Protein AF-D6GWQ8-F1 (afdb_monomer_lite)

Sequence (166 aa):
ELSKKNSNQFIIKIKSKKKINGFSEKQIKDPNKKDLESILKDFIIWIEPIKDRTIAGHNVTFDARFLNTAFKRYGIDFTFGYRVVDTHSLTYASLISKSKEVPLKNGRTDITSDYVFNYVGLPEETKPHNALNGAKMEAEAISRLVYGKGLLESYKNYNVPEYLIK

Foldseek 3Di:
DPDDDPDLDDDADAADDCPQAPDDPCSNPPPPHDDLVVSLVVVCVSCVVPPDPAAEAAVCLVVQVVSQVSCVVVVNPDHHDPGHHHLQVLVVVLCVVVVHDFDDDPRDGPCDLQNLQVLQQHHGADPSDHPRSRVQSRVQSCCCSPAVDGDDPVCPVRHGDPSSHD

InterPro domains:
  IPR012337 Ribonuclease H-like superfamily [SSF53098] (20-145)
  IPR036397 Ribonuclease H superfamily [G3DSA:3.30.420.10] (6-150)

Structure (mmCIF, N/CA/C/O backbone):
data_AF-D6GWQ8-F1
#
_entry.id   AF-D6GWQ8-F1
#
loop_
_atom_site.group_PDB
_atom_site.id
_atom_site.type_symbol
_atom_site.label_atom_id
_atom_site.label_alt_id
_atom_site.label_comp_id
_atom_site.label_asym_id
_atom_site.label_entity_id
_atom_site.label_seq_id
_atom_site.pdbx_PDB_ins_code
_atom_site.Cartn_x
_atom_site.Cartn_y
_atom_site.Cartn_z
_atom_site.occupancy
_atom_site.B_iso_or_equiv
_atom_site.auth_seq_id
_atom_site.auth_comp_id
_atom_site.auth_asym_id
_atom_site.auth_atom_id
_atom_site.pdbx_PDB_model_num
ATOM 1 N N . GLU A 1 1 ? -16.749 16.883 15.731 1.00 26.77 1 GLU A N 1
ATOM 2 C CA . GLU A 1 1 ? -17.767 16.856 14.663 1.00 26.77 1 GLU A CA 1
ATOM 3 C C . GLU A 1 1 ? -17.281 16.027 13.487 1.00 26.77 1 GLU A C 1
ATOM 5 O O . GLU A 1 1 ? -16.263 16.351 12.888 1.00 26.77 1 GLU A O 1
ATOM 10 N N . LEU A 1 2 ? -17.980 14.932 13.196 1.00 30.08 2 LEU A N 1
ATOM 11 C CA . LEU A 1 2 ? -17.825 14.174 11.957 1.00 30.08 2 LEU A CA 1
ATOM 12 C C . LEU A 1 2 ? -18.690 14.871 10.903 1.00 30.08 2 LEU A C 1
ATOM 14 O O . LEU A 1 2 ? -19.900 14.660 10.864 1.00 30.08 2 LEU A O 1
ATOM 18 N N . SER A 1 3 ? -18.099 15.750 10.090 1.00 28.20 3 SER A N 1
ATOM 19 C CA . SER A 1 3 ? -18.818 16.289 8.938 1.00 28.20 3 SER A CA 1
ATOM 20 C C . SER A 1 3 ? -18.827 15.236 7.831 1.00 28.20 3 SER A C 1
ATOM 22 O O . SER A 1 3 ? -17.789 14.727 7.405 1.00 28.20 3 SER A O 1
ATOM 24 N N . LYS A 1 4 ? -20.037 14.874 7.394 1.00 33.56 4 LYS A N 1
ATOM 25 C CA . LYS A 1 4 ? -20.293 14.073 6.197 1.00 33.56 4 LYS A CA 1
ATOM 26 C C . LYS A 1 4 ? -19.727 14.812 4.981 1.00 33.56 4 LYS A C 1
ATOM 28 O O . LYS A 1 4 ? -20.396 15.643 4.375 1.00 33.56 4 LYS A O 1
ATOM 33 N N . LYS A 1 5 ? -18.493 14.496 4.612 1.00 32.66 5 LYS A N 1
ATOM 34 C CA . LYS A 1 5 ? -18.005 14.585 3.236 1.00 32.66 5 LYS A CA 1
ATOM 35 C C . LYS A 1 5 ? -17.654 13.170 2.812 1.00 32.66 5 LYS A C 1
ATOM 37 O O . LYS A 1 5 ? -17.159 12.399 3.625 1.00 32.66 5 LYS A O 1
ATOM 42 N N . ASN A 1 6 ? -17.928 12.848 1.554 1.00 36.59 6 ASN A N 1
ATOM 43 C CA . ASN A 1 6 ? -17.506 11.632 0.861 1.00 36.59 6 ASN A CA 1
ATOM 44 C C . ASN A 1 6 ? -15.975 11.473 0.902 1.00 36.59 6 ASN A C 1
ATOM 46 O O . ASN A 1 6 ? -15.288 11.707 -0.088 1.00 36.59 6 ASN A O 1
ATOM 50 N N . SER A 1 7 ? -15.417 11.128 2.054 1.00 38.78 7 SER A N 1
ATOM 51 C CA . SER A 1 7 ? -14.010 10.812 2.207 1.00 38.78 7 SER A CA 1
ATOM 52 C C . SER A 1 7 ? -13.898 9.315 2.436 1.00 38.78 7 SER A C 1
ATOM 54 O O . SER A 1 7 ? -14.086 8.835 3.553 1.00 38.78 7 SER A O 1
ATOM 56 N N . ASN A 1 8 ? -13.518 8.586 1.386 1.00 48.62 8 ASN A N 1
ATOM 57 C CA . ASN A 1 8 ? -13.028 7.201 1.453 1.00 48.62 8 ASN A CA 1
ATOM 58 C C . ASN A 1 8 ? -11.671 7.116 2.188 1.00 48.62 8 ASN A C 1
ATOM 60 O O . ASN A 1 8 ? -10.802 6.328 1.832 1.00 48.62 8 ASN A O 1
ATOM 64 N N . GLN A 1 9 ? -11.444 7.978 3.178 1.00 50.84 9 GLN A N 1
ATOM 65 C CA . GLN A 1 9 ? -10.212 8.085 3.938 1.00 50.84 9 GLN A CA 1
ATOM 66 C C . GLN A 1 9 ? -10.567 8.061 5.415 1.00 50.84 9 GLN A C 1
ATOM 68 O O . GLN A 1 9 ? -11.249 8.953 5.918 1.00 50.84 9 GLN A O 1
ATOM 73 N N . PHE A 1 10 ? -10.056 7.049 6.102 1.00 51.53 10 PHE A N 1
ATOM 74 C CA . PHE A 1 10 ? -10.077 6.970 7.548 1.00 51.53 10 PHE A CA 1
ATOM 75 C C . PHE A 1 10 ? -8.711 7.381 8.076 1.00 51.53 10 PHE A C 1
ATOM 77 O O . PHE A 1 10 ? -7.699 6.748 7.783 1.00 51.53 10 PHE A O 1
ATOM 84 N N . ILE A 1 11 ? -8.667 8.485 8.817 1.00 55.12 11 ILE A N 1
ATOM 85 C CA . ILE A 1 11 ? -7.417 9.065 9.306 1.00 55.12 11 ILE A CA 1
ATOM 86 C C . ILE A 1 11 ? -7.468 9.085 10.821 1.00 55.12 11 ILE A C 1
ATOM 88 O O . ILE A 1 11 ? -8.212 9.871 11.406 1.00 55.12 11 ILE A O 1
ATOM 92 N N . ILE A 1 12 ? -6.627 8.273 11.461 1.00 55.22 12 ILE A N 1
ATOM 93 C CA . ILE A 1 12 ? -6.488 8.273 12.915 1.00 55.22 12 ILE A CA 1
ATOM 94 C C . ILE A 1 12 ? -5.015 8.311 13.318 1.00 55.22 12 ILE A C 1
ATOM 96 O O . ILE A 1 12 ? -4.178 7.558 12.830 1.00 55.22 12 ILE A O 1
ATOM 100 N N . LYS A 1 13 ? -4.687 9.223 14.238 1.00 49.16 13 LYS A N 1
ATOM 101 C CA . LYS A 1 13 ? -3.323 9.450 14.730 1.00 49.16 13 LYS A CA 1
ATOM 102 C C . LYS A 1 13 ? -3.046 8.597 15.972 1.00 49.16 13 LYS A C 1
ATOM 104 O O . LYS A 1 13 ? -3.245 9.072 17.091 1.00 49.16 13 LYS A O 1
ATOM 109 N N . ILE A 1 14 ? -2.533 7.385 15.796 1.00 46.84 14 ILE A N 1
ATOM 110 C CA . ILE A 1 14 ? -2.124 6.502 16.905 1.00 46.84 14 ILE A CA 1
ATOM 111 C C . ILE A 1 14 ? -0.767 6.901 17.525 1.00 46.84 14 ILE A C 1
ATOM 113 O O . ILE A 1 14 ? -0.024 7.713 16.976 1.00 46.84 14 ILE A O 1
ATOM 117 N N . LYS A 1 15 ? -0.460 6.375 18.719 1.00 45.72 15 LYS A N 1
ATOM 118 C CA . LYS A 1 15 ? 0.808 6.598 19.440 1.00 45.72 15 LYS A CA 1
ATOM 119 C C . LYS A 1 15 ? 1.919 5.727 18.830 1.00 45.72 15 LYS A C 1
ATOM 121 O O . LYS A 1 15 ? 1.785 4.509 18.833 1.00 45.72 15 LYS A O 1
ATOM 126 N N . SER A 1 16 ? 3.020 6.307 18.345 1.00 46.88 16 SER A N 1
ATOM 127 C CA . SER A 1 16 ? 4.118 5.545 17.717 1.00 46.88 16 SER A CA 1
ATOM 128 C C . SER A 1 16 ? 5.511 6.166 17.957 1.00 46.88 16 SER A C 1
ATOM 130 O O . SER A 1 16 ? 5.630 7.281 18.455 1.00 46.88 16 SER A O 1
ATOM 132 N N . LYS A 1 17 ? 6.600 5.423 17.678 1.00 46.94 17 LYS A N 1
ATOM 133 C CA . LYS A 1 17 ? 7.994 5.807 18.019 1.00 46.94 17 LYS A CA 1
ATOM 134 C C . LYS A 1 17 ? 8.513 7.019 17.216 1.00 46.94 17 LYS A C 1
ATOM 136 O O . LYS A 1 17 ? 8.541 6.957 15.992 1.00 46.94 17 LYS A O 1
ATOM 141 N N . LYS A 1 18 ? 9.041 8.038 17.914 1.00 51.00 18 LYS A N 1
ATOM 142 C CA . LYS A 1 18 ? 9.426 9.386 17.420 1.00 51.00 18 LYS A CA 1
ATOM 143 C C . LYS A 1 18 ? 10.283 9.477 16.140 1.00 51.00 18 LYS A C 1
ATOM 145 O O . LYS A 1 18 ? 10.068 10.389 15.354 1.00 51.00 18 LYS A O 1
ATOM 150 N N . LYS A 1 19 ? 11.297 8.620 15.939 1.00 55.66 19 LYS A N 1
ATOM 151 C CA . LYS A 1 19 ? 12.335 8.862 14.904 1.00 55.66 19 LYS A CA 1
ATOM 152 C C . LYS A 1 19 ? 11.928 8.497 13.472 1.00 55.66 19 LYS A C 1
ATOM 154 O O . LYS A 1 19 ? 12.543 8.996 12.542 1.00 55.66 19 LYS A O 1
ATOM 159 N N . ILE A 1 20 ? 10.928 7.636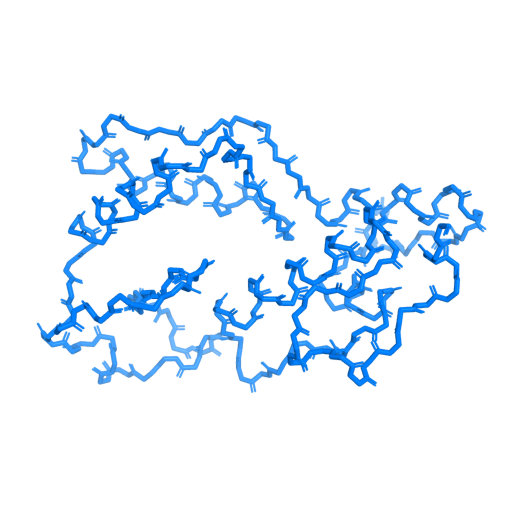 13.295 1.00 58.75 20 ILE A N 1
ATOM 160 C CA . ILE A 1 20 ? 10.584 7.080 11.973 1.00 58.75 20 ILE A CA 1
ATOM 161 C C . ILE A 1 20 ? 9.383 7.807 11.359 1.00 58.75 20 ILE A C 1
ATOM 163 O O . ILE A 1 20 ? 9.347 8.026 10.157 1.00 58.75 20 ILE A O 1
ATOM 167 N N . ASN A 1 21 ? 8.425 8.219 12.191 1.00 63.25 21 ASN A N 1
ATOM 168 C CA . ASN A 1 21 ? 7.102 8.680 11.755 1.00 63.25 21 ASN A CA 1
ATOM 169 C C . ASN A 1 21 ? 6.816 10.169 12.025 1.00 63.25 21 ASN A C 1
ATOM 171 O O . ASN A 1 21 ? 5.684 10.627 11.879 1.00 63.25 21 ASN A O 1
ATOM 175 N N . GLY A 1 22 ? 7.812 10.910 12.518 1.00 66.38 22 GLY A N 1
ATOM 176 C CA . GLY A 1 22 ? 7.693 12.346 12.771 1.00 66.38 22 GLY A CA 1
ATOM 177 C C . GLY A 1 22 ? 6.739 12.750 13.901 1.00 66.38 22 GLY A C 1
ATOM 178 O O . GLY A 1 22 ? 6.508 13.945 14.081 1.00 66.38 22 GLY A O 1
ATOM 179 N N . PHE A 1 23 ? 6.184 11.815 14.685 1.00 74.62 23 PHE A N 1
ATOM 180 C CA . PHE A 1 23 ? 5.313 12.181 15.805 1.00 74.62 23 PHE A CA 1
ATOM 181 C C . PHE A 1 23 ? 6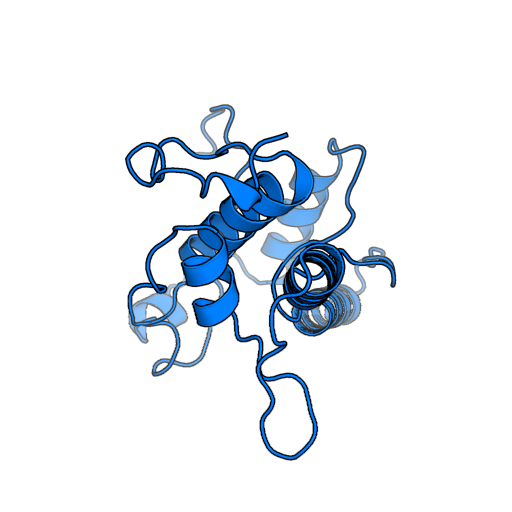.109 12.801 16.957 1.00 74.62 23 PHE A C 1
ATOM 183 O O . PHE A 1 23 ? 7.076 12.226 17.461 1.00 74.62 23 PHE A O 1
ATOM 190 N N . SER A 1 24 ? 5.648 13.957 17.437 1.00 76.12 24 SER A N 1
ATOM 191 C CA . SER A 1 24 ? 6.174 14.582 18.651 1.00 76.12 24 SER A CA 1
ATOM 192 C C . SER A 1 24 ? 5.625 13.911 19.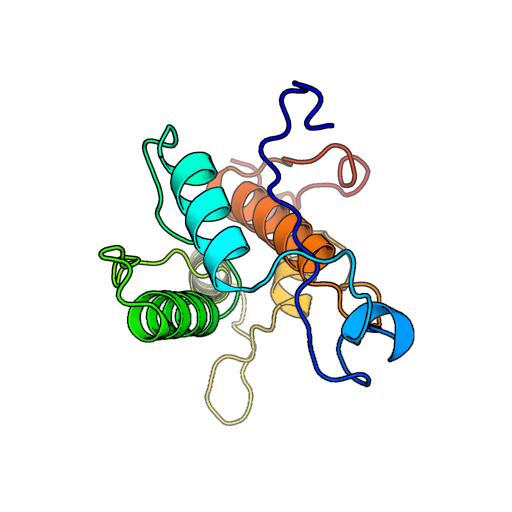914 1.00 76.12 24 SER A C 1
ATOM 194 O O . SER A 1 24 ? 4.559 13.294 19.915 1.00 76.12 24 SER A O 1
ATOM 196 N N . GLU A 1 25 ? 6.323 14.075 21.041 1.00 76.69 25 GLU A N 1
ATOM 197 C CA . GLU A 1 25 ? 5.846 13.547 22.327 1.00 76.69 25 GLU A CA 1
ATOM 198 C C . GLU A 1 25 ? 4.491 14.123 22.729 1.00 76.69 25 GLU A C 1
ATOM 200 O O . GLU A 1 25 ? 3.638 13.395 23.228 1.00 76.69 25 GLU A O 1
ATOM 205 N N . LYS A 1 26 ? 4.287 15.417 22.449 1.00 80.00 26 LYS A N 1
ATOM 206 C CA . LYS A 1 26 ? 3.022 16.111 22.692 1.00 80.00 26 LYS A CA 1
ATOM 207 C C . LYS A 1 26 ? 1.885 15.446 21.920 1.00 80.00 26 LYS A C 1
ATOM 209 O O . LYS A 1 26 ? 0.852 15.151 22.500 1.00 80.00 26 LYS A O 1
ATOM 214 N N . GLN A 1 27 ? 2.102 15.115 20.644 1.00 78.44 27 GLN A N 1
ATOM 215 C CA . GLN A 1 27 ? 1.104 14.407 19.836 1.00 78.44 27 GLN A CA 1
ATOM 216 C C . GLN A 1 27 ? 0.849 12.980 20.336 1.00 78.44 27 GLN A C 1
ATOM 218 O O . GLN A 1 27 ? -0.261 12.475 20.206 1.00 78.44 27 GLN A O 1
ATOM 223 N N . ILE A 1 28 ? 1.859 12.299 20.875 1.00 77.56 28 ILE A N 1
ATOM 224 C CA . ILE A 1 28 ? 1.707 10.945 21.427 1.00 77.56 28 ILE A CA 1
ATOM 225 C C . ILE A 1 28 ? 0.934 10.978 22.753 1.00 77.56 28 ILE A C 1
ATOM 227 O O . ILE A 1 28 ? 0.156 10.069 23.026 1.00 77.56 28 ILE A O 1
ATOM 231 N N . LYS A 1 29 ? 1.136 12.005 23.580 1.00 77.81 29 LYS A N 1
ATOM 232 C CA . LYS A 1 29 ? 0.524 12.135 24.911 1.00 77.81 29 LYS A CA 1
ATOM 233 C C . LYS A 1 29 ? -0.758 12.975 24.933 1.00 77.81 29 LYS A C 1
ATOM 235 O O . LYS A 1 29 ? -1.280 13.207 26.014 1.00 77.81 29 LYS A O 1
ATOM 240 N N . ASP A 1 30 ? -1.256 13.405 23.776 1.00 82.50 30 ASP A N 1
ATOM 241 C CA . ASP A 1 30 ? -2.471 14.215 23.667 1.00 82.50 30 ASP A CA 1
ATOM 242 C C . ASP A 1 30 ? -3.678 13.487 24.298 1.00 82.50 30 ASP A C 1
ATOM 244 O O . ASP A 1 30 ? -4.065 12.425 23.793 1.00 82.50 30 ASP A O 1
ATOM 248 N N . PRO A 1 31 ? -4.256 14.019 25.393 1.00 83.00 31 PRO A N 1
ATOM 249 C CA . PRO A 1 31 ? -5.367 13.384 26.097 1.00 83.00 31 PRO A CA 1
ATOM 250 C C . PRO A 1 31 ? -6.677 13.422 25.302 1.00 83.00 31 PRO A C 1
ATOM 252 O O . PRO A 1 31 ? -7.585 12.659 25.607 1.00 83.00 31 PRO A O 1
ATOM 255 N N . ASN A 1 32 ? -6.778 14.262 24.265 1.00 87.19 32 ASN A N 1
ATOM 256 C CA . ASN A 1 32 ? -7.977 14.357 23.429 1.00 87.19 32 ASN A CA 1
ATOM 257 C C . ASN A 1 32 ? -8.035 13.275 22.340 1.00 87.19 32 ASN A C 1
ATOM 259 O O . ASN A 1 32 ? -9.012 13.187 21.593 1.00 87.19 32 ASN A O 1
ATOM 263 N N . LYS A 1 33 ? -6.984 12.458 22.198 1.00 85.00 33 LYS A N 1
ATOM 264 C CA . LYS A 1 33 ? -6.999 11.328 21.270 1.00 85.00 33 LYS A CA 1
ATOM 265 C C . LYS A 1 33 ? -7.849 10.196 21.829 1.00 85.00 33 LYS A C 1
ATOM 267 O O . LYS A 1 33 ? -7.673 9.794 22.975 1.00 85.00 33 LYS A O 1
ATOM 272 N N . LYS A 1 34 ? -8.690 9.625 20.965 1.00 86.94 34 LYS A N 1
ATOM 273 C CA . LYS A 1 34 ? -9.384 8.365 21.243 1.00 86.94 34 LYS A CA 1
ATOM 274 C C . LYS A 1 34 ? -8.377 7.284 21.644 1.00 86.94 34 LYS A C 1
ATOM 276 O O . LYS A 1 34 ? -7.261 7.229 21.116 1.00 86.94 34 LYS A O 1
ATOM 281 N N . ASP A 1 35 ? -8.782 6.430 22.573 1.00 90.19 35 ASP A N 1
ATOM 282 C CA . ASP A 1 35 ? -8.044 5.216 22.884 1.00 90.19 35 ASP A CA 1
ATOM 283 C C . ASP A 1 35 ? -8.078 4.235 21.695 1.00 90.19 35 ASP A C 1
ATOM 285 O O . ASP A 1 35 ? -8.855 4.385 20.748 1.00 90.19 35 ASP A O 1
ATOM 289 N N . LEU A 1 36 ? -7.202 3.230 21.730 1.00 90.94 36 LEU A N 1
ATOM 290 C CA . LEU A 1 36 ? -7.057 2.281 20.629 1.00 90.94 36 LEU A CA 1
ATOM 291 C C . LEU A 1 36 ? -8.319 1.433 20.404 1.00 90.94 36 LEU A C 1
ATOM 293 O O . LEU A 1 36 ? -8.635 1.146 19.256 1.00 90.94 36 LEU A O 1
ATOM 297 N N . GLU A 1 37 ? -9.049 1.047 21.449 1.00 94.56 37 GLU A N 1
ATOM 298 C CA . GLU A 1 37 ? -10.256 0.226 21.309 1.00 94.56 37 GLU A CA 1
ATOM 299 C C . GLU A 1 37 ? -11.354 0.991 20.564 1.00 94.56 37 GLU A C 1
ATOM 301 O O . GLU A 1 37 ? -11.918 0.490 19.590 1.00 94.56 37 GLU A O 1
ATOM 306 N N . SER A 1 38 ? -11.597 2.237 20.974 1.00 93.69 38 SER A N 1
ATOM 307 C CA . SER A 1 38 ? -12.540 3.149 20.324 1.00 93.69 38 SER A CA 1
ATOM 308 C C . SER A 1 38 ? -12.188 3.362 18.847 1.00 93.69 38 SER A C 1
ATOM 310 O O . SER A 1 38 ? -13.058 3.324 17.980 1.00 93.69 38 SER A O 1
ATOM 312 N N . ILE A 1 39 ? -10.895 3.519 18.544 1.00 93.56 39 ILE A N 1
ATOM 313 C CA . ILE A 1 39 ? -10.369 3.659 17.177 1.00 93.56 39 ILE A CA 1
ATOM 314 C C . ILE A 1 39 ? -10.648 2.415 16.327 1.00 93.56 39 ILE A C 1
ATOM 316 O O . ILE A 1 39 ? -11.037 2.540 15.167 1.00 93.56 39 ILE A O 1
ATOM 320 N N . LEU A 1 40 ? -10.445 1.219 16.884 1.00 95.00 40 LEU A N 1
ATOM 321 C CA . LEU A 1 40 ? -10.676 -0.042 16.178 1.00 95.00 40 LEU A CA 1
ATOM 322 C C . LEU A 1 40 ? -12.166 -0.254 15.880 1.00 95.00 40 LEU A C 1
ATOM 324 O O . LEU A 1 40 ? -12.505 -0.689 14.782 1.00 95.00 40 LEU A O 1
ATOM 328 N N . LYS A 1 41 ? -13.053 0.096 16.820 1.00 94.38 41 LYS A N 1
ATOM 329 C CA . LYS A 1 41 ? -14.511 0.034 16.623 1.00 94.38 41 LYS A CA 1
ATOM 330 C C . LYS A 1 41 ? -14.974 0.997 15.529 1.00 94.38 41 LYS A C 1
ATOM 332 O O . LYS A 1 41 ? -15.685 0.579 14.619 1.00 94.38 41 LYS A O 1
ATOM 337 N N . ASP A 1 42 ? -14.510 2.248 15.566 1.00 94.31 42 ASP A N 1
ATOM 338 C CA . ASP A 1 42 ? -14.790 3.231 14.510 1.00 94.31 42 ASP A CA 1
ATOM 339 C C . ASP A 1 42 ? -14.310 2.743 13.137 1.00 94.31 42 ASP A C 1
ATOM 341 O O . ASP A 1 42 ? -14.987 2.930 12.127 1.00 94.31 42 ASP A O 1
ATOM 345 N N . PHE A 1 43 ? -13.132 2.117 13.096 1.00 94.12 43 PHE A N 1
ATOM 346 C CA . PHE A 1 43 ? -12.554 1.599 11.864 1.00 94.12 43 PHE A CA 1
ATOM 347 C C . PHE A 1 43 ? -13.391 0.462 11.268 1.00 94.12 43 PHE A C 1
ATOM 349 O O . PHE A 1 43 ? -13.610 0.451 10.060 1.00 94.12 43 PHE A O 1
ATOM 356 N N . ILE A 1 44 ? -13.906 -0.451 12.100 1.00 93.94 44 ILE A N 1
ATOM 357 C CA . ILE A 1 44 ? -14.802 -1.532 11.656 1.00 93.94 44 ILE A CA 1
ATOM 358 C C . ILE A 1 44 ? -16.087 -0.963 11.053 1.00 93.94 44 ILE A C 1
ATOM 360 O O . ILE A 1 44 ? -16.460 -1.358 9.951 1.00 93.94 44 ILE A O 1
ATOM 364 N N . ILE A 1 45 ? -16.718 0.001 11.731 1.00 94.25 45 ILE A N 1
ATOM 365 C CA . ILE A 1 45 ? -17.924 0.682 11.228 1.00 94.25 45 ILE A CA 1
ATOM 366 C C . ILE A 1 45 ? -17.632 1.357 9.882 1.00 94.25 45 ILE A C 1
ATOM 368 O O . ILE A 1 45 ? -18.443 1.314 8.961 1.00 94.25 45 ILE A O 1
ATOM 372 N N . TRP A 1 46 ? -16.454 1.969 9.743 1.00 94.31 46 TRP A N 1
ATOM 373 C CA . TRP A 1 46 ? -16.062 2.638 8.508 1.00 94.31 46 TRP A CA 1
ATOM 374 C C . TRP A 1 46 ? -15.855 1.674 7.329 1.00 94.31 46 TRP A C 1
ATOM 376 O O . TRP A 1 46 ? -16.252 2.004 6.211 1.00 94.31 46 TRP A O 1
ATOM 386 N N . ILE A 1 47 ? -15.267 0.491 7.549 1.00 93.88 47 ILE A N 1
ATOM 387 C CA . ILE A 1 47 ? -15.066 -0.500 6.474 1.00 93.88 47 ILE A CA 1
ATOM 388 C C . ILE A 1 47 ? -16.300 -1.360 6.193 1.00 93.88 47 ILE A C 1
ATOM 390 O O . ILE A 1 47 ? -16.358 -1.981 5.137 1.00 93.88 47 ILE A O 1
ATOM 394 N N . GLU A 1 48 ? -17.267 -1.437 7.108 1.00 92.75 48 GLU A N 1
ATOM 395 C CA . GLU A 1 48 ? -18.474 -2.263 6.977 1.00 92.75 48 GLU A CA 1
ATOM 396 C C . GLU A 1 48 ? -19.219 -2.104 5.635 1.00 92.75 48 GLU A C 1
ATOM 398 O O . GLU A 1 48 ? -19.495 -3.131 5.011 1.00 92.75 48 GLU A O 1
ATOM 403 N N . PRO A 1 49 ? -19.497 -0.885 5.124 1.00 94.19 49 PRO A N 1
ATOM 404 C CA . PRO A 1 49 ? -20.195 -0.723 3.847 1.00 94.19 49 PRO A CA 1
ATOM 405 C C . PRO A 1 49 ? -19.343 -1.080 2.616 1.00 94.19 49 PRO A C 1
ATOM 407 O O . PRO A 1 49 ? -19.860 -1.102 1.497 1.00 94.19 49 PRO A O 1
ATOM 410 N N . ILE A 1 50 ? -18.041 -1.335 2.775 1.00 93.06 50 ILE A N 1
ATOM 411 C CA . ILE A 1 50 ? -17.148 -1.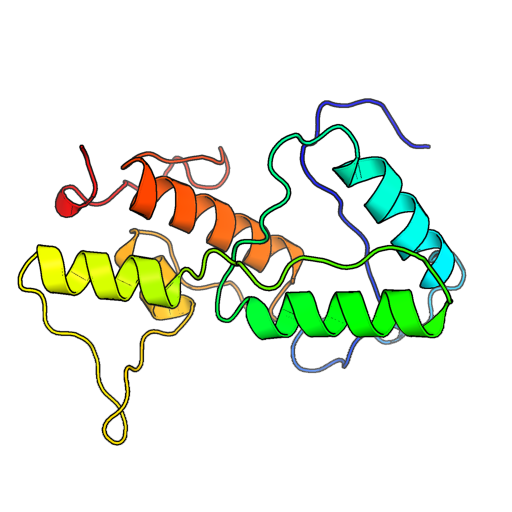664 1.663 1.00 93.06 50 ILE A CA 1
ATOM 412 C C . ILE A 1 50 ? -17.313 -3.150 1.317 1.00 93.06 50 ILE A C 1
ATOM 414 O O . ILE A 1 50 ? -17.055 -4.027 2.140 1.00 93.06 50 ILE A O 1
ATOM 418 N N . LYS A 1 51 ? -17.718 -3.448 0.074 1.00 93.62 51 LYS A N 1
ATOM 419 C CA . LYS A 1 51 ? -17.930 -4.831 -0.392 1.00 93.62 51 LYS A CA 1
ATOM 420 C C . LYS A 1 51 ? -16.635 -5.650 -0.416 1.00 93.62 51 LYS A C 1
ATOM 422 O O . LYS A 1 51 ? -16.612 -6.765 0.099 1.00 93.62 51 LYS A O 1
ATOM 427 N N . ASP A 1 52 ? -15.579 -5.113 -1.026 1.00 93.12 52 ASP A N 1
ATOM 428 C CA . ASP A 1 52 ? -14.254 -5.736 -1.048 1.00 93.12 52 ASP A CA 1
ATOM 429 C C . ASP A 1 52 ? -13.358 -5.082 0.004 1.00 93.12 52 ASP A C 1
ATOM 431 O O . ASP A 1 52 ? -12.992 -3.914 -0.103 1.00 93.12 52 ASP A O 1
ATOM 435 N N . ARG A 1 53 ? -13.034 -5.854 1.040 1.00 92.69 53 ARG A N 1
ATOM 436 C CA . ARG A 1 53 ? -12.229 -5.421 2.190 1.00 92.69 53 ARG A CA 1
ATOM 437 C C . ARG A 1 53 ? -10.845 -6.067 2.185 1.00 92.69 53 ARG A C 1
ATOM 439 O O . ARG A 1 53 ? -10.194 -6.130 3.227 1.00 92.69 53 ARG A O 1
ATOM 446 N N . THR A 1 54 ? -10.411 -6.592 1.038 1.00 94.69 54 THR A N 1
ATOM 447 C CA . THR A 1 54 ? -9.058 -7.125 0.869 1.00 94.69 54 THR A CA 1
ATOM 448 C C . THR A 1 54 ? -8.052 -6.006 1.125 1.00 94.69 54 THR A C 1
ATOM 450 O O . THR A 1 54 ? -8.083 -4.979 0.449 1.00 94.69 54 THR A O 1
ATOM 453 N N . ILE A 1 55 ? -7.163 -6.179 2.109 1.00 94.81 55 ILE A N 1
ATOM 454 C CA . ILE A 1 55 ? -6.139 -5.164 2.385 1.00 94.81 55 ILE A CA 1
ATOM 455 C C . ILE A 1 55 ? -5.099 -5.205 1.267 1.00 94.81 55 ILE A C 1
ATOM 457 O O . ILE A 1 55 ? -4.646 -6.279 0.856 1.00 94.81 55 ILE A O 1
ATOM 461 N N . ALA A 1 56 ? -4.708 -4.021 0.813 1.00 96.56 56 ALA A N 1
ATOM 462 C CA . ALA A 1 56 ? -3.644 -3.831 -0.146 1.00 96.56 56 ALA A CA 1
ATOM 463 C C . ALA A 1 56 ? -2.623 -2.802 0.360 1.00 96.56 56 ALA A C 1
ATOM 465 O O . ALA A 1 56 ? -2.999 -1.880 1.081 1.00 96.56 56 ALA A O 1
ATOM 466 N N . GLY A 1 57 ? -1.351 -2.977 0.002 1.00 96.69 57 GLY A N 1
ATOM 467 C CA . GLY A 1 57 ? -0.251 -2.109 0.443 1.00 96.69 57 GLY A CA 1
ATOM 468 C C . GLY A 1 57 ? 1.123 -2.702 0.132 1.00 96.69 57 GLY A C 1
ATOM 469 O O . GLY A 1 57 ? 1.220 -3.670 -0.625 1.00 96.69 57 GLY A O 1
ATOM 470 N N . HIS A 1 58 ? 2.197 -2.139 0.683 1.00 97.06 58 HIS A N 1
ATOM 471 C CA . HIS A 1 58 ? 3.548 -2.697 0.560 1.00 97.06 58 HIS A CA 1
ATOM 472 C C . HIS A 1 58 ? 3.926 -3.534 1.785 1.00 97.06 58 HIS A C 1
ATOM 474 O O . HIS A 1 58 ? 3.884 -3.037 2.905 1.00 97.06 58 HIS A O 1
ATOM 480 N N . ASN A 1 59 ? 4.321 -4.801 1.590 1.00 95.38 59 ASN A N 1
ATOM 481 C CA . ASN A 1 59 ? 4.568 -5.741 2.697 1.00 95.38 59 ASN A CA 1
ATOM 482 C C . ASN A 1 59 ? 3.364 -5.837 3.663 1.00 95.38 59 ASN A C 1
ATOM 484 O O . ASN A 1 59 ? 3.491 -5.979 4.883 1.00 95.38 59 ASN A O 1
ATOM 488 N N . VAL A 1 60 ? 2.162 -5.773 3.095 1.00 95.38 60 VAL A N 1
ATOM 489 C CA . VAL A 1 60 ? 0.911 -5.472 3.808 1.00 95.38 60 VAL A CA 1
ATOM 490 C C . VAL A 1 60 ? 0.468 -6.580 4.770 1.00 95.38 60 VAL A C 1
ATOM 492 O O . VAL A 1 60 ? -0.355 -6.380 5.665 1.00 95.38 60 VAL A O 1
ATOM 495 N N . THR A 1 61 ? 1.055 -7.771 4.639 1.00 94.38 61 THR A N 1
ATOM 496 C CA . THR A 1 61 ? 0.873 -8.853 5.615 1.00 94.38 61 THR A CA 1
ATOM 497 C C . THR A 1 61 ? 1.304 -8.413 7.017 1.00 94.38 61 THR A C 1
ATOM 499 O O . THR A 1 61 ? 0.697 -8.832 8.007 1.00 94.38 61 THR A O 1
ATOM 502 N N . PHE A 1 62 ? 2.330 -7.561 7.125 1.00 93.19 62 PHE A N 1
ATOM 503 C CA . PHE A 1 62 ? 2.752 -6.991 8.400 1.00 93.19 62 PHE A CA 1
ATOM 504 C C . PHE A 1 62 ? 1.632 -6.148 9.029 1.00 93.19 62 PHE A C 1
ATOM 506 O O . PHE A 1 62 ? 1.252 -6.401 10.176 1.00 93.19 62 PHE A O 1
ATOM 513 N N . ASP A 1 63 ? 1.049 -5.219 8.271 1.00 93.56 63 ASP A N 1
ATOM 514 C CA . ASP A 1 63 ? -0.031 -4.332 8.714 1.00 93.56 63 ASP A CA 1
ATOM 515 C C . ASP A 1 63 ? -1.303 -5.101 9.079 1.00 93.56 63 ASP A C 1
ATOM 517 O O . ASP A 1 63 ? -1.878 -4.887 10.150 1.00 93.56 63 ASP A O 1
ATOM 521 N N . ALA A 1 64 ? -1.702 -6.072 8.253 1.00 93.69 64 ALA A N 1
ATOM 522 C CA . ALA A 1 64 ? -2.851 -6.931 8.530 1.00 93.69 64 ALA A CA 1
ATOM 523 C C . ALA A 1 64 ? -2.679 -7.693 9.857 1.00 93.69 64 ALA A C 1
ATOM 525 O O . ALA A 1 64 ? -3.586 -7.733 10.693 1.00 93.69 64 ALA A O 1
ATOM 526 N N . ARG A 1 65 ? -1.486 -8.251 10.107 1.00 94.31 65 ARG A N 1
ATOM 527 C CA . ARG A 1 65 ? -1.174 -8.935 11.374 1.00 94.31 65 ARG A CA 1
ATOM 528 C C . ARG A 1 65 ? -1.126 -7.975 12.558 1.00 94.31 65 ARG A C 1
ATOM 530 O O . ARG A 1 65 ? -1.537 -8.357 13.659 1.00 94.31 65 ARG A O 1
ATOM 537 N N . PHE A 1 66 ? -0.638 -6.756 12.351 1.00 93.75 66 PHE A N 1
ATOM 538 C CA . PHE A 1 66 ? -0.621 -5.718 13.375 1.00 93.75 66 PHE A CA 1
ATOM 539 C C . PHE A 1 66 ? -2.049 -5.357 13.812 1.00 93.75 66 PHE A C 1
ATOM 541 O O . PHE A 1 66 ? -2.340 -5.363 15.010 1.00 93.75 66 PHE A O 1
ATOM 548 N N . LEU A 1 67 ? -2.961 -5.154 12.855 1.00 94.25 67 LEU A N 1
ATOM 549 C CA . LEU A 1 67 ? -4.380 -4.893 13.116 1.00 94.25 67 LEU A CA 1
ATOM 550 C C . LEU A 1 67 ? -5.076 -6.083 13.786 1.00 94.25 67 LEU A C 1
ATOM 552 O O . LEU A 1 67 ? -5.711 -5.906 14.822 1.00 94.25 67 LEU A O 1
ATOM 556 N N . ASN A 1 68 ? -4.885 -7.305 13.281 1.00 95.25 68 ASN A N 1
ATOM 557 C CA . ASN A 1 68 ? -5.469 -8.512 13.882 1.00 95.25 68 ASN A CA 1
ATOM 558 C C . ASN A 1 68 ? -5.013 -8.715 15.336 1.00 95.25 68 ASN A C 1
ATOM 560 O O . ASN A 1 68 ? -5.803 -9.095 16.199 1.00 95.25 68 ASN A O 1
ATOM 564 N N . THR A 1 69 ? -3.750 -8.405 15.641 1.00 96.19 69 THR A N 1
ATOM 565 C CA . THR A 1 69 ? -3.242 -8.435 17.021 1.00 96.19 69 THR A CA 1
ATOM 566 C C . THR A 1 69 ? -3.920 -7.376 17.895 1.00 96.19 69 THR A C 1
ATOM 568 O O . THR A 1 69 ? -4.196 -7.632 19.069 1.00 96.19 69 THR A O 1
ATOM 571 N N . ALA A 1 70 ? -4.201 -6.194 17.340 1.00 95.88 70 ALA A N 1
ATOM 572 C CA . ALA A 1 70 ? -4.898 -5.125 18.044 1.00 95.88 70 ALA A CA 1
ATOM 573 C C . ALA A 1 70 ? -6.368 -5.488 18.323 1.00 95.88 70 ALA A C 1
ATOM 575 O O . ALA A 1 70 ? -6.801 -5.343 19.463 1.00 95.88 70 ALA A O 1
ATOM 576 N N . PHE A 1 71 ? -7.100 -6.040 17.349 1.00 96.44 71 PHE A N 1
ATOM 577 C CA . PHE A 1 71 ? -8.468 -6.534 17.563 1.00 96.44 71 PHE A CA 1
ATOM 578 C C . PHE A 1 71 ? -8.514 -7.621 18.639 1.00 96.44 71 PHE A C 1
ATOM 580 O O . PHE A 1 71 ? -9.277 -7.511 19.600 1.00 96.44 71 PHE A O 1
ATOM 587 N N . LYS A 1 72 ? -7.611 -8.610 18.551 1.00 96.62 72 LYS A N 1
ATOM 588 C CA . LYS A 1 72 ? -7.507 -9.695 19.537 1.00 96.62 72 LYS A CA 1
ATOM 589 C C . LYS A 1 72 ? -7.251 -9.180 20.954 1.00 96.62 72 LYS A C 1
ATOM 591 O O . LYS A 1 72 ? -7.802 -9.727 21.903 1.00 96.62 72 LYS A O 1
ATOM 596 N N . ARG A 1 73 ? -6.434 -8.131 21.114 1.00 96.94 73 ARG A N 1
ATOM 597 C CA . ARG A 1 73 ? -6.129 -7.534 22.427 1.00 96.94 73 ARG A CA 1
ATOM 598 C C . ARG A 1 73 ? -7.378 -7.033 23.155 1.00 96.94 73 ARG A C 1
ATOM 600 O O . ARG A 1 73 ? -7.408 -7.100 24.377 1.00 96.94 73 ARG A O 1
ATOM 607 N N . TYR A 1 74 ? -8.367 -6.541 22.416 1.00 96.75 74 TYR A N 1
ATOM 608 C CA . TYR A 1 74 ? -9.603 -5.984 22.967 1.00 96.75 74 TYR A CA 1
ATOM 609 C C . TYR A 1 74 ? -10.808 -6.924 22.819 1.00 96.75 74 TYR A C 1
ATOM 611 O O . TYR A 1 74 ? -11.938 -6.496 23.022 1.00 96.75 74 TYR A O 1
ATOM 619 N N . GLY A 1 75 ? -10.589 -8.194 22.452 1.00 96.19 75 GLY A N 1
ATOM 620 C CA . GLY A 1 75 ? -11.673 -9.167 22.282 1.00 96.19 75 GLY A CA 1
ATOM 621 C C . GLY A 1 75 ? -12.675 -8.794 21.185 1.00 96.19 75 GLY A C 1
ATOM 622 O O . GLY A 1 75 ? -13.831 -9.198 21.254 1.00 96.19 75 GLY A O 1
ATOM 623 N N . ILE A 1 76 ? -12.256 -8.002 20.194 1.00 95.88 76 ILE A N 1
ATOM 624 C CA . ILE A 1 76 ? -13.108 -7.606 19.071 1.00 95.88 76 ILE A CA 1
ATOM 625 C C . ILE A 1 76 ? -13.174 -8.776 18.084 1.00 95.88 76 ILE A C 1
ATOM 627 O O . ILE A 1 76 ? -12.137 -9.199 17.569 1.00 95.88 76 ILE A O 1
ATOM 631 N N . ASP A 1 77 ? -14.384 -9.275 17.809 1.00 93.44 77 ASP A N 1
ATOM 632 C CA . ASP A 1 77 ? -14.639 -10.375 16.867 1.00 93.44 77 ASP A CA 1
ATOM 633 C C . ASP A 1 77 ? -14.573 -9.897 15.408 1.00 93.44 77 ASP A C 1
ATOM 635 O O . ASP A 1 77 ? -15.558 -9.815 14.676 1.00 93.44 77 ASP A O 1
ATOM 639 N N . PHE A 1 78 ? -13.376 -9.477 15.007 1.00 90.19 78 PHE A N 1
ATOM 640 C CA . PHE A 1 78 ? -13.057 -9.089 13.645 1.00 90.19 78 PHE A CA 1
ATOM 641 C C . PHE A 1 78 ? -11.622 -9.502 13.327 1.00 90.19 78 PHE A C 1
ATOM 643 O O . PHE A 1 78 ? -10.691 -9.250 14.095 1.00 90.19 78 PHE A O 1
ATOM 650 N N . THR A 1 79 ? -11.426 -10.092 12.152 1.00 88.44 79 THR A N 1
ATOM 651 C CA . THR A 1 79 ? -10.097 -10.382 11.620 1.00 88.44 79 THR A CA 1
ATOM 652 C C . THR A 1 79 ? -10.065 -10.084 10.136 1.00 88.44 79 THR A C 1
ATOM 654 O O . THR A 1 79 ? -10.963 -10.461 9.383 1.00 88.44 79 THR A O 1
ATOM 657 N N . PHE A 1 80 ? -8.984 -9.459 9.691 1.00 90.56 80 PHE A N 1
ATOM 658 C CA . PHE A 1 80 ? -8.661 -9.455 8.278 1.00 90.56 80 PHE A CA 1
ATOM 659 C C . PHE A 1 80 ? -8.293 -10.857 7.816 1.00 90.56 80 PHE A C 1
ATOM 661 O O . PHE A 1 80 ? -7.668 -11.627 8.555 1.00 90.56 80 PHE A O 1
ATOM 668 N N . GLY A 1 81 ? -8.699 -11.168 6.586 1.00 88.38 81 GLY A N 1
ATOM 669 C CA . GLY A 1 81 ? -8.378 -12.427 5.931 1.00 88.38 81 GLY A CA 1
ATOM 670 C C . GLY A 1 81 ? -6.887 -12.555 5.617 1.00 88.38 81 GLY A C 1
ATOM 671 O O . GLY A 1 81 ? -6.148 -11.577 5.576 1.00 88.38 81 GLY A O 1
ATOM 672 N N . TYR A 1 82 ? -6.453 -13.787 5.351 1.00 90.25 82 TYR A N 1
ATOM 673 C CA . TYR A 1 82 ? -5.063 -14.089 4.984 1.00 90.25 82 TYR A CA 1
ATOM 674 C C . TYR A 1 82 ? -4.673 -13.607 3.582 1.00 90.25 82 TYR A C 1
ATOM 676 O O . TYR A 1 82 ? -3.489 -13.494 3.279 1.00 90.25 82 TYR A O 1
ATOM 684 N N . ARG A 1 83 ? -5.660 -13.378 2.710 1.00 95.12 83 ARG A N 1
ATOM 685 C CA . ARG A 1 83 ? -5.433 -12.910 1.341 1.00 95.12 83 ARG A CA 1
ATOM 686 C C . ARG A 1 83 ? -5.248 -11.400 1.352 1.00 95.12 83 ARG A C 1
ATOM 688 O O . ARG A 1 83 ? -6.082 -10.684 1.900 1.00 95.12 83 ARG A O 1
ATOM 695 N N . VAL A 1 84 ? -4.176 -10.952 0.715 1.00 95.81 84 VAL A N 1
ATOM 696 C CA . VAL A 1 84 ? -3.805 -9.543 0.598 1.00 95.81 84 VAL A CA 1
ATOM 697 C C . VAL A 1 84 ? -3.351 -9.241 -0.825 1.00 95.81 84 VAL A C 1
ATOM 699 O O . VAL A 1 84 ? -2.961 -10.151 -1.559 1.00 95.81 84 VAL A O 1
ATOM 702 N N . VAL A 1 85 ? -3.376 -7.966 -1.203 1.00 97.56 85 VAL A N 1
ATOM 703 C CA . VAL A 1 85 ? -2.816 -7.491 -2.472 1.00 97.56 85 VAL A CA 1
ATOM 704 C C . VAL A 1 85 ? -1.548 -6.698 -2.184 1.00 97.56 85 VAL A C 1
ATOM 706 O O . VAL A 1 85 ? -1.596 -5.551 -1.747 1.00 97.56 85 VAL A O 1
ATOM 709 N N . ASP A 1 86 ? -0.398 -7.323 -2.416 1.00 97.88 86 ASP A N 1
ATOM 710 C CA . ASP A 1 86 ? 0.893 -6.708 -2.122 1.00 97.88 86 ASP A CA 1
ATOM 711 C C . ASP A 1 86 ? 1.485 -6.015 -3.355 1.00 97.88 86 ASP A C 1
ATOM 713 O O . ASP A 1 86 ? 1.653 -6.627 -4.416 1.00 97.88 86 ASP A O 1
ATOM 717 N N . THR A 1 87 ? 1.835 -4.737 -3.215 1.00 98.25 87 THR A N 1
ATOM 718 C CA . THR A 1 87 ? 2.470 -3.952 -4.283 1.00 98.25 87 THR A CA 1
ATOM 719 C C . THR A 1 87 ? 3.818 -4.521 -4.716 1.00 98.25 87 THR A C 1
ATOM 721 O O . THR A 1 87 ? 4.169 -4.393 -5.891 1.00 98.25 87 THR A O 1
ATOM 724 N N . HIS A 1 88 ? 4.546 -5.201 -3.819 1.00 98.25 88 HIS A N 1
ATOM 725 C CA . HIS A 1 88 ? 5.749 -5.957 -4.170 1.00 98.25 88 HIS A CA 1
ATOM 726 C C . HIS A 1 88 ? 5.430 -7.008 -5.235 1.00 98.25 88 HIS A C 1
ATOM 728 O O . HIS A 1 88 ? 6.046 -7.019 -6.301 1.00 98.25 88 HIS A O 1
ATOM 734 N N . SER A 1 89 ? 4.419 -7.844 -4.979 1.00 98.19 89 SER A N 1
ATOM 735 C CA . SER A 1 89 ? 4.039 -8.946 -5.870 1.00 98.19 89 SER A CA 1
ATOM 736 C C . SER A 1 89 ? 3.476 -8.438 -7.197 1.00 98.19 89 SER A C 1
ATOM 738 O O . SER A 1 89 ? 3.818 -8.970 -8.253 1.00 98.19 89 SER A O 1
ATOM 740 N N . LEU A 1 90 ? 2.667 -7.374 -7.164 1.00 98.44 90 LEU A N 1
ATOM 741 C CA . LEU A 1 90 ? 2.160 -6.726 -8.379 1.00 98.44 90 LEU A CA 1
ATOM 742 C C . LEU A 1 90 ? 3.298 -6.165 -9.244 1.00 98.44 90 LEU A C 1
ATOM 744 O O . LEU A 1 90 ? 3.307 -6.352 -10.461 1.00 98.44 90 LEU A O 1
ATOM 748 N N . THR A 1 91 ? 4.278 -5.510 -8.621 1.00 98.62 91 THR A N 1
ATOM 749 C CA . THR A 1 91 ? 5.428 -4.930 -9.326 1.00 98.62 91 THR A CA 1
ATOM 750 C C . THR A 1 91 ? 6.339 -6.018 -9.880 1.00 98.62 91 THR A C 1
ATOM 752 O O . THR A 1 91 ? 6.722 -5.947 -11.046 1.00 98.62 91 THR A O 1
ATOM 755 N N . TYR A 1 92 ? 6.621 -7.063 -9.098 1.00 98.56 92 TYR A N 1
ATOM 756 C CA . TYR A 1 92 ? 7.367 -8.238 -9.548 1.00 98.56 92 TYR A CA 1
ATOM 757 C C . TYR A 1 92 ? 6.727 -8.866 -10.795 1.00 98.56 92 TYR A C 1
ATOM 759 O O . TYR A 1 92 ? 7.393 -9.040 -11.814 1.00 98.56 92 TYR A O 1
ATOM 767 N N . ALA A 1 93 ? 5.417 -9.132 -10.756 1.00 98.31 93 ALA A N 1
ATOM 768 C CA . ALA A 1 93 ? 4.690 -9.681 -11.898 1.00 98.31 93 ALA A CA 1
ATOM 769 C C . ALA A 1 93 ? 4.726 -8.739 -13.116 1.00 98.31 93 ALA A C 1
ATOM 771 O O . ALA A 1 93 ? 4.927 -9.182 -14.250 1.00 98.31 93 ALA A O 1
ATOM 772 N N . SER A 1 94 ? 4.585 -7.427 -12.899 1.00 98.19 94 SER A N 1
ATOM 773 C CA . SER A 1 94 ? 4.665 -6.440 -13.979 1.00 98.19 94 SER A CA 1
ATOM 774 C C . SER A 1 94 ? 6.062 -6.360 -14.607 1.00 98.19 94 SER A C 1
ATOM 776 O O . SER A 1 94 ? 6.160 -6.233 -15.825 1.00 98.19 94 SER A O 1
ATOM 778 N N . LEU A 1 95 ? 7.138 -6.468 -13.819 1.00 98.38 95 LEU A N 1
ATOM 779 C CA . LEU A 1 95 ? 8.514 -6.516 -14.326 1.00 98.38 95 LEU A CA 1
ATOM 780 C C . LEU A 1 95 ? 8.730 -7.745 -15.214 1.00 98.38 95 LEU A C 1
ATOM 782 O O . LEU A 1 95 ? 9.123 -7.596 -16.370 1.00 98.38 95 LEU A O 1
ATOM 786 N N . ILE A 1 96 ? 8.385 -8.933 -14.707 1.00 98.00 96 ILE A N 1
ATOM 787 C CA . ILE A 1 96 ? 8.546 -10.198 -15.434 1.00 98.00 96 ILE A CA 1
ATOM 788 C C . ILE A 1 96 ? 7.730 -10.206 -16.729 1.00 98.00 96 ILE A C 1
ATOM 790 O O . ILE A 1 96 ? 8.268 -10.516 -17.788 1.00 98.00 96 ILE A O 1
ATOM 794 N N . SER A 1 97 ? 6.455 -9.801 -16.681 1.00 97.06 97 SER A N 1
ATOM 795 C CA . SER A 1 97 ? 5.590 -9.761 -17.876 1.00 97.06 97 SER A CA 1
ATOM 796 C C . SER A 1 97 ? 6.081 -8.810 -18.973 1.00 97.06 97 SER A C 1
ATOM 798 O O . SER A 1 97 ? 5.654 -8.925 -20.117 1.00 97.06 97 SER A O 1
ATOM 800 N N . LYS A 1 98 ? 6.969 -7.870 -18.631 1.00 95.69 98 LYS A N 1
ATOM 801 C CA . LYS A 1 98 ? 7.556 -6.884 -19.549 1.00 95.69 98 LYS A CA 1
ATOM 802 C C . LYS A 1 98 ? 9.019 -7.175 -19.863 1.00 95.69 98 LYS A C 1
ATOM 804 O O . LYS A 1 98 ? 9.699 -6.297 -20.389 1.00 95.69 98 LYS A O 1
ATOM 809 N N . SER A 1 99 ? 9.515 -8.357 -19.496 1.00 96.56 99 SER A N 1
ATOM 810 C CA . SER A 1 99 ? 10.915 -8.751 -19.674 1.00 96.56 99 SER A CA 1
ATOM 811 C C . SER A 1 99 ? 11.906 -7.744 -19.071 1.00 96.56 99 SER A C 1
ATOM 813 O O . SER A 1 99 ? 12.997 -7.544 -19.601 1.00 96.56 99 SER A O 1
ATOM 815 N N . LYS A 1 100 ? 11.521 -7.079 -17.973 1.00 95.94 100 LYS A N 1
ATOM 816 C CA . LYS A 1 100 ? 12.392 -6.173 -17.218 1.00 95.94 100 LYS A CA 1
ATOM 817 C C . LYS A 1 100 ? 13.120 -6.944 -16.123 1.00 95.94 100 LYS A C 1
ATOM 819 O O . LYS A 1 100 ? 12.560 -7.859 -15.518 1.00 95.94 100 LYS A O 1
ATOM 824 N N . GLU A 1 101 ? 14.353 -6.538 -15.845 1.00 96.62 101 GLU A N 1
ATOM 825 C CA . GLU A 1 101 ? 15.146 -7.114 -14.763 1.00 96.62 101 GLU A CA 1
ATOM 826 C C . GLU A 1 101 ? 14.481 -6.856 -13.404 1.00 96.62 101 GLU A C 1
ATOM 828 O O . GLU A 1 101 ? 14.033 -5.744 -13.106 1.00 96.62 101 GLU A O 1
ATOM 833 N N . VAL A 1 102 ? 14.410 -7.899 -12.577 1.00 98.06 102 VAL A N 1
ATOM 834 C CA . VAL A 1 102 ? 13.940 -7.782 -11.197 1.00 98.06 102 VAL A CA 1
ATOM 835 C C . VAL A 1 102 ? 15.131 -7.415 -10.316 1.00 98.06 102 VAL A C 1
ATOM 837 O O . VAL A 1 102 ? 16.089 -8.187 -10.281 1.00 98.06 102 VAL A O 1
ATOM 840 N N . PRO A 1 103 ? 15.087 -6.296 -9.570 1.00 97.50 103 PRO A N 1
ATOM 841 C CA . PRO A 1 103 ? 16.195 -5.913 -8.704 1.00 97.50 103 PRO A CA 1
ATOM 842 C C . PRO A 1 103 ? 16.403 -6.975 -7.623 1.00 97.50 103 PRO A C 1
ATOM 844 O O . PRO A 1 103 ? 15.444 -7.401 -6.970 1.00 97.50 103 PRO A O 1
ATOM 847 N N . LEU A 1 104 ? 17.653 -7.391 -7.421 1.00 97.94 104 LEU A N 1
ATOM 848 C CA . LEU A 1 104 ? 18.030 -8.371 -6.407 1.00 97.94 104 LEU A CA 1
ATOM 849 C C . LEU A 1 104 ? 19.047 -7.794 -5.423 1.00 97.94 104 LEU A C 1
ATOM 851 O O . LEU A 1 104 ? 19.975 -7.081 -5.796 1.00 97.94 104 LEU A O 1
ATOM 855 N N . LYS A 1 105 ? 18.926 -8.206 -4.164 1.00 96.88 105 LYS A N 1
ATOM 856 C CA . LYS A 1 105 ? 19.897 -7.968 -3.100 1.00 96.88 105 LYS A CA 1
ATOM 857 C C . LYS A 1 105 ? 20.016 -9.221 -2.248 1.00 96.88 105 LYS A C 1
ATOM 859 O O . LYS A 1 105 ? 19.022 -9.745 -1.748 1.00 96.88 105 LYS A O 1
ATOM 864 N N . ASN A 1 106 ? 21.238 -9.729 -2.093 1.00 96.50 106 ASN A N 1
ATOM 865 C CA . ASN A 1 106 ? 21.521 -10.960 -1.341 1.00 96.50 106 ASN A CA 1
ATOM 866 C C . ASN A 1 106 ? 20.654 -12.158 -1.789 1.00 96.50 106 ASN A C 1
ATOM 868 O O . ASN A 1 106 ? 20.097 -12.881 -0.957 1.00 96.50 106 ASN A O 1
ATOM 872 N N . GLY A 1 107 ? 20.494 -12.327 -3.107 1.00 94.62 107 GLY A N 1
ATOM 873 C CA . GLY A 1 107 ? 19.740 -13.434 -3.709 1.00 94.62 107 GLY A CA 1
ATOM 874 C C . GLY A 1 107 ? 18.218 -13.356 -3.546 1.00 94.62 107 GLY A C 1
ATOM 875 O O . GLY A 1 107 ? 17.535 -14.353 -3.762 1.00 94.62 107 GLY A O 1
ATOM 876 N N . ARG A 1 108 ? 17.669 -12.206 -3.137 1.00 95.62 108 ARG A N 1
ATOM 877 C CA . ARG A 1 108 ? 16.225 -11.978 -2.979 1.00 95.62 108 ARG A CA 1
ATOM 878 C C . ARG A 1 108 ? 15.817 -10.683 -3.663 1.00 95.62 108 ARG A C 1
ATOM 880 O O . ARG A 1 108 ? 16.649 -9.803 -3.844 1.00 95.62 108 ARG A O 1
ATOM 887 N N . THR A 1 109 ? 14.545 -10.561 -4.024 1.00 96.62 109 THR A N 1
ATOM 888 C CA . THR A 1 109 ? 14.001 -9.346 -4.646 1.00 96.62 109 THR A CA 1
ATOM 889 C C . THR A 1 109 ? 14.166 -8.130 -3.736 1.00 96.62 109 THR A C 1
ATOM 891 O O . THR A 1 109 ? 13.743 -8.188 -2.581 1.00 96.62 109 THR A O 1
ATOM 894 N N . ASP A 1 110 ? 14.699 -7.036 -4.271 1.00 97.44 110 ASP A N 1
ATOM 895 C CA . ASP A 1 110 ? 14.890 -5.751 -3.582 1.00 97.44 110 ASP A CA 1
ATOM 896 C C . ASP A 1 110 ? 13.888 -4.699 -4.086 1.00 97.44 110 ASP A C 1
ATOM 898 O O . ASP A 1 110 ? 14.226 -3.560 -4.395 1.00 97.44 110 ASP A O 1
ATOM 902 N N . ILE A 1 111 ? 12.626 -5.112 -4.233 1.00 98.12 111 ILE A N 1
ATOM 903 C CA . ILE A 1 111 ? 11.519 -4.224 -4.599 1.00 98.12 111 ILE A CA 1
ATOM 904 C C . ILE A 1 111 ? 11.019 -3.571 -3.308 1.00 98.12 111 ILE A C 1
ATOM 906 O O . ILE A 1 111 ? 10.217 -4.158 -2.584 1.00 98.12 111 ILE A O 1
ATOM 910 N N . THR A 1 112 ? 11.528 -2.381 -3.004 1.00 97.06 112 THR A N 1
ATOM 911 C CA . THR A 1 112 ? 11.102 -1.546 -1.867 1.00 97.06 112 THR A CA 1
ATOM 912 C C . THR A 1 112 ? 9.871 -0.704 -2.226 1.00 97.06 112 THR A C 1
ATOM 914 O O . THR A 1 112 ? 9.515 -0.601 -3.400 1.00 97.06 112 THR A O 1
ATOM 917 N N . SER A 1 113 ? 9.232 -0.050 -1.251 1.00 95.75 113 SER A N 1
ATOM 918 C CA . SER A 1 113 ? 8.135 0.897 -1.517 1.00 95.75 113 SER A CA 1
ATOM 919 C C . SER A 1 113 ? 8.569 2.032 -2.449 1.00 95.75 113 SER A C 1
ATOM 921 O O . SER A 1 113 ? 7.865 2.341 -3.404 1.00 95.75 113 SER A O 1
ATOM 923 N N . ASP A 1 114 ? 9.766 2.588 -2.239 1.00 96.25 114 ASP A N 1
ATOM 924 C CA . ASP A 1 114 ? 10.326 3.633 -3.103 1.00 96.25 114 ASP A CA 1
ATOM 925 C C . ASP A 1 114 ? 10.573 3.109 -4.527 1.00 96.25 114 ASP A C 1
ATOM 927 O O . ASP A 1 114 ? 10.279 3.802 -5.501 1.00 96.25 114 ASP A O 1
ATOM 931 N N . TYR A 1 115 ? 11.030 1.856 -4.675 1.00 98.00 115 TYR A N 1
ATOM 932 C CA . TYR A 1 115 ? 11.138 1.223 -5.992 1.00 98.00 115 TYR A CA 1
ATOM 933 C C . TYR A 1 115 ? 9.767 1.117 -6.667 1.00 98.00 115 TYR A C 1
ATOM 935 O O . TYR A 1 115 ? 9.641 1.456 -7.842 1.00 98.00 115 TYR A O 1
ATOM 943 N N . VAL A 1 116 ? 8.736 0.673 -5.937 1.00 98.50 116 VAL A N 1
ATOM 944 C CA . VAL A 1 116 ? 7.361 0.602 -6.456 1.00 98.50 116 VAL A CA 1
ATOM 945 C C . VAL A 1 116 ? 6.897 1.981 -6.919 1.00 98.50 116 VAL A C 1
ATOM 947 O O . VAL A 1 116 ? 6.414 2.098 -8.043 1.00 98.50 116 VAL A O 1
ATOM 950 N N . PHE A 1 117 ? 7.052 3.020 -6.094 1.00 98.38 117 PHE A N 1
ATOM 951 C CA . PHE A 1 117 ? 6.619 4.378 -6.429 1.00 98.38 117 PHE A CA 1
ATOM 952 C C . PHE A 1 117 ? 7.312 4.891 -7.690 1.00 98.38 117 PHE A C 1
ATOM 954 O O . PHE A 1 117 ? 6.633 5.267 -8.646 1.00 98.38 117 PHE A O 1
ATOM 961 N N . ASN A 1 118 ? 8.638 4.779 -7.755 1.00 98.06 118 ASN A N 1
ATOM 962 C CA . ASN A 1 118 ? 9.401 5.160 -8.941 1.00 98.06 118 ASN A CA 1
ATOM 963 C C . ASN A 1 118 ? 8.967 4.355 -10.181 1.00 98.06 118 ASN A C 1
ATOM 965 O O . ASN A 1 118 ? 8.786 4.919 -11.261 1.00 98.06 118 ASN A O 1
ATOM 969 N N . TYR A 1 119 ? 8.721 3.049 -10.030 1.00 98.31 119 TYR A N 1
ATOM 970 C CA . TYR A 1 119 ? 8.247 2.180 -11.110 1.00 98.31 119 TYR A CA 1
ATOM 971 C C . TYR A 1 119 ? 6.863 2.580 -11.641 1.00 98.31 119 TYR A C 1
ATOM 973 O O . TYR A 1 119 ? 6.576 2.402 -12.820 1.00 98.31 119 TYR A O 1
ATOM 981 N N . VAL A 1 120 ? 5.990 3.152 -10.814 1.00 98.38 120 VAL A N 1
ATOM 982 C CA . VAL A 1 120 ? 4.676 3.644 -11.262 1.00 98.38 120 VAL A CA 1
ATOM 983 C C . VAL A 1 120 ? 4.679 5.133 -11.631 1.00 98.38 120 VAL A C 1
ATOM 985 O O . VAL A 1 120 ? 3.614 5.718 -11.844 1.00 98.38 120 VAL A O 1
ATOM 988 N N . GLY A 1 121 ? 5.855 5.761 -11.720 1.00 98.06 121 GLY A N 1
ATOM 989 C CA . GLY A 1 121 ? 6.006 7.173 -12.078 1.00 98.06 121 GLY A CA 1
ATOM 990 C C . GLY A 1 121 ? 5.644 8.153 -10.958 1.00 98.06 121 GLY A C 1
ATOM 991 O O . GLY A 1 121 ? 5.295 9.293 -11.245 1.00 98.06 121 GLY A O 1
ATOM 992 N N . LEU A 1 122 ? 5.683 7.717 -9.700 1.00 98.19 122 LEU A N 1
ATOM 993 C CA . LEU A 1 122 ? 5.521 8.558 -8.511 1.00 98.19 122 LEU A CA 1
ATOM 994 C C . LEU A 1 122 ? 6.889 8.917 -7.908 1.00 98.19 122 LEU A C 1
ATOM 996 O O . LEU A 1 122 ? 7.856 8.191 -8.132 1.00 98.19 122 LEU A O 1
ATOM 1000 N N . PRO A 1 123 ? 6.987 10.015 -7.136 1.00 96.31 123 PRO A N 1
ATOM 1001 C CA . PRO A 1 123 ? 8.196 10.325 -6.378 1.00 96.31 123 PRO A CA 1
ATOM 1002 C C . PRO A 1 123 ? 8.365 9.371 -5.185 1.00 96.31 123 PRO A C 1
ATOM 1004 O O . PRO A 1 123 ? 7.428 8.669 -4.806 1.00 96.31 123 PRO A O 1
ATOM 1007 N N . GLU A 1 124 ? 9.532 9.404 -4.542 1.00 93.62 124 GLU A N 1
ATOM 1008 C CA . GLU A 1 124 ? 9.754 8.757 -3.240 1.00 93.62 124 GLU A CA 1
ATOM 1009 C C . GLU A 1 124 ? 8.870 9.366 -2.138 1.00 93.62 124 GLU A C 1
ATOM 1011 O O . GLU A 1 124 ? 8.441 10.525 -2.221 1.00 93.62 124 GLU A O 1
ATOM 1016 N N . GLU A 1 125 ? 8.609 8.602 -1.070 1.00 89.06 125 GLU A N 1
ATOM 1017 C CA . GLU A 1 125 ? 7.837 9.126 0.059 1.00 89.06 125 GLU A CA 1
ATOM 1018 C C . GLU A 1 125 ? 8.620 10.233 0.785 1.00 89.06 125 GLU A C 1
ATOM 1020 O O . GLU A 1 125 ? 9.779 10.077 1.183 1.00 89.06 125 GLU A O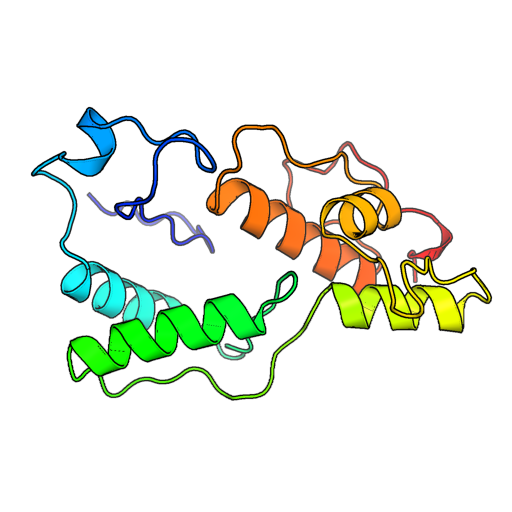 1
ATOM 102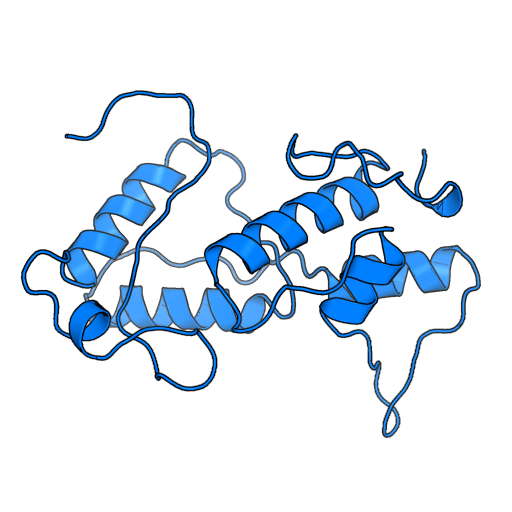5 N N . THR A 1 126 ? 7.960 11.367 1.027 1.00 87.56 126 THR A N 1
ATOM 1026 C CA . THR A 1 126 ? 8.532 12.456 1.824 1.00 87.56 126 THR A CA 1
ATOM 1027 C C . THR A 1 126 ? 8.849 11.987 3.243 1.00 87.56 126 THR A C 1
ATOM 1029 O O . THR A 1 126 ? 7.986 11.423 3.917 1.00 87.56 126 THR A O 1
ATOM 1032 N N . LYS A 1 127 ? 10.052 12.297 3.736 1.00 85.06 127 LYS A N 1
ATOM 1033 C CA . LYS A 1 127 ? 10.477 11.980 5.109 1.00 85.06 127 LYS A CA 1
ATOM 1034 C C . LYS A 1 127 ? 10.191 13.149 6.069 1.00 85.06 127 LYS A C 1
ATOM 1036 O O . LYS A 1 127 ? 10.314 14.303 5.659 1.00 85.06 127 LYS A O 1
ATOM 1041 N N . PRO A 1 128 ? 9.880 12.888 7.356 1.00 84.25 128 PRO A N 1
ATOM 1042 C CA . PRO A 1 128 ? 9.722 11.571 7.986 1.00 84.25 128 PRO A CA 1
ATOM 1043 C C . PRO A 1 128 ? 8.460 10.846 7.499 1.00 84.25 128 PRO A C 1
ATOM 1045 O O . PRO A 1 128 ? 7.495 11.497 7.106 1.00 84.25 128 PRO A O 1
ATOM 1048 N N . HIS A 1 129 ? 8.469 9.511 7.556 1.00 81.88 129 HIS A N 1
ATOM 1049 C CA . HIS A 1 129 ? 7.370 8.695 7.034 1.00 81.88 129 HIS A CA 1
ATOM 1050 C C . HIS A 1 129 ? 6.042 9.066 7.694 1.00 81.88 129 HIS A C 1
ATOM 1052 O O . HIS A 1 129 ? 5.971 9.300 8.903 1.00 81.88 129 HIS A O 1
ATOM 1058 N N . ASN A 1 130 ? 4.964 9.084 6.920 1.00 88.12 130 ASN A N 1
ATOM 1059 C CA . ASN A 1 130 ? 3.639 9.351 7.452 1.00 88.12 130 ASN A CA 1
ATOM 1060 C C . ASN A 1 130 ? 2.679 8.287 6.940 1.00 88.12 130 ASN A C 1
ATOM 1062 O O . ASN A 1 130 ? 2.420 8.218 5.747 1.00 88.12 130 ASN A O 1
ATOM 1066 N N . ALA A 1 131 ? 2.092 7.508 7.852 1.00 87.69 131 ALA A N 1
ATOM 1067 C CA . ALA A 1 131 ? 1.242 6.373 7.490 1.00 87.69 131 ALA A CA 1
ATOM 1068 C C . ALA A 1 131 ? 0.100 6.739 6.522 1.00 87.69 131 ALA A C 1
ATOM 1070 O O . ALA A 1 131 ? -0.249 5.942 5.660 1.00 87.69 131 ALA A O 1
ATOM 1071 N N . LEU A 1 132 ? -0.463 7.951 6.625 1.00 89.44 132 LEU A N 1
ATOM 1072 C CA . LEU A 1 132 ? -1.498 8.397 5.694 1.00 89.44 132 LEU A CA 1
ATOM 1073 C C . LEU A 1 132 ? -0.931 8.715 4.306 1.00 89.44 132 LEU A C 1
ATOM 1075 O O . LEU A 1 132 ? -1.581 8.418 3.307 1.00 89.44 132 LEU A O 1
ATOM 1079 N N . ASN A 1 133 ? 0.242 9.345 4.237 1.00 91.25 133 ASN A N 1
ATOM 1080 C CA . ASN A 1 133 ? 0.886 9.633 2.958 1.00 91.25 133 ASN A CA 1
ATOM 1081 C C . ASN A 1 133 ? 1.310 8.332 2.275 1.00 91.25 133 ASN A C 1
ATOM 1083 O O . ASN A 1 133 ? 0.954 8.141 1.116 1.00 91.25 133 ASN A O 1
ATOM 1087 N N . GLY A 1 134 ? 1.948 7.416 3.010 1.00 92.69 134 GLY A N 1
ATOM 1088 C CA . GLY A 1 134 ? 2.270 6.073 2.528 1.00 92.69 134 GLY A CA 1
ATOM 1089 C C . GLY A 1 134 ? 1.042 5.353 1.968 1.00 92.69 134 GLY A C 1
ATOM 1090 O O . GLY A 1 134 ? 1.035 4.985 0.799 1.00 92.69 134 GLY A O 1
ATOM 1091 N N . ALA A 1 135 ? -0.056 5.276 2.731 1.00 94.62 135 ALA A N 1
ATOM 1092 C CA . ALA A 1 135 ? -1.290 4.628 2.273 1.00 94.62 135 ALA A CA 1
ATOM 1093 C C . ALA A 1 135 ? -1.885 5.269 1.001 1.00 94.62 135 ALA A C 1
ATOM 1095 O O . ALA A 1 135 ? -2.415 4.572 0.136 1.00 94.62 135 ALA A O 1
ATOM 1096 N N . LYS A 1 136 ? -1.794 6.599 0.851 1.00 95.56 136 LYS A N 1
ATOM 1097 C CA . LYS A 1 136 ? -2.234 7.298 -0.370 1.00 95.56 136 LYS A CA 1
ATOM 1098 C C . LYS A 1 136 ? -1.351 6.967 -1.570 1.00 95.56 136 LYS A C 1
ATOM 1100 O O . LYS A 1 136 ? -1.881 6.738 -2.655 1.00 95.56 136 LYS A O 1
ATOM 1105 N N . MET A 1 137 ? -0.033 6.942 -1.381 1.00 97.19 137 MET A N 1
ATOM 1106 C CA . MET A 1 137 ? 0.918 6.591 -2.439 1.00 97.19 137 MET A CA 1
ATOM 1107 C C . MET A 1 137 ? 0.764 5.131 -2.864 1.00 97.19 137 MET A C 1
ATOM 1109 O O . MET A 1 137 ? 0.775 4.841 -4.055 1.00 97.19 137 MET A O 1
ATOM 1113 N N . GLU A 1 138 ? 0.538 4.220 -1.919 1.00 97.38 138 GLU A N 1
ATOM 1114 C CA . GLU A 1 138 ? 0.263 2.811 -2.209 1.00 97.38 138 GLU A CA 1
ATOM 1115 C C . GLU A 1 138 ? -1.055 2.627 -2.968 1.00 97.38 138 GLU A C 1
ATOM 1117 O O . GLU A 1 138 ? -1.088 1.897 -3.957 1.00 97.38 138 GLU A O 1
ATOM 1122 N N . ALA A 1 139 ? -2.125 3.325 -2.572 1.00 97.44 139 ALA A N 1
ATOM 1123 C CA . ALA A 1 139 ? -3.399 3.289 -3.292 1.00 97.44 139 ALA A CA 1
ATOM 1124 C C . ALA A 1 139 ? -3.258 3.790 -4.742 1.00 97.44 139 ALA A C 1
ATOM 1126 O O . ALA A 1 139 ? -3.771 3.164 -5.674 1.00 97.44 139 ALA A O 1
ATOM 1127 N N . GLU A 1 140 ? -2.527 4.890 -4.943 1.00 98.38 140 GLU A N 1
ATOM 1128 C CA . GLU A 1 140 ? -2.189 5.401 -6.273 1.00 98.38 140 GLU A CA 1
ATOM 1129 C C . GLU A 1 140 ? -1.370 4.375 -7.073 1.00 98.38 140 GLU A C 1
ATOM 1131 O O . GLU A 1 140 ? -1.708 4.072 -8.218 1.00 98.38 140 GLU A O 1
ATOM 1136 N N . ALA A 1 141 ? -0.337 3.782 -6.466 1.00 98.44 141 ALA A N 1
ATOM 1137 C CA . ALA A 1 141 ? 0.510 2.788 -7.115 1.00 98.44 141 ALA A CA 1
ATOM 1138 C C . ALA A 1 141 ? -0.267 1.536 -7.540 1.00 98.44 141 ALA A C 1
ATOM 1140 O O . ALA A 1 141 ? -0.097 1.065 -8.664 1.00 98.44 141 ALA A O 1
ATOM 1141 N N . ILE A 1 142 ? -1.169 1.033 -6.693 1.00 98.38 142 ILE A N 1
ATOM 1142 C CA . ILE A 1 142 ? -2.049 -0.092 -7.032 1.00 98.38 142 ILE A CA 1
ATOM 1143 C C . ILE A 1 142 ? -2.929 0.263 -8.229 1.00 98.38 142 ILE A C 1
ATOM 1145 O O . ILE A 1 142 ? -3.036 -0.536 -9.158 1.00 98.38 142 ILE A O 1
ATOM 1149 N N . SER A 1 143 ? -3.529 1.459 -8.250 1.00 98.12 143 SER A N 1
ATOM 1150 C CA . SER A 1 143 ? -4.358 1.878 -9.385 1.00 98.12 143 SER A CA 1
ATOM 1151 C C . SER A 1 143 ? -3.568 1.897 -10.693 1.00 98.12 143 SER A C 1
ATOM 1153 O O . SER A 1 143 ? -4.045 1.400 -11.715 1.00 98.12 143 SER A O 1
ATOM 1155 N N . ARG A 1 144 ? -2.332 2.401 -10.660 1.00 98.31 144 ARG A N 1
ATOM 1156 C CA . ARG A 1 144 ? -1.455 2.438 -11.836 1.00 98.31 144 ARG A CA 1
ATOM 1157 C C . ARG A 1 144 ? -1.023 1.041 -12.281 1.00 98.31 144 ARG A C 1
ATOM 1159 O O . ARG A 1 144 ? -1.097 0.748 -13.467 1.00 98.31 144 ARG A O 1
ATOM 1166 N N . LEU A 1 145 ? -0.646 0.161 -11.352 1.00 98.19 145 LEU A N 1
ATOM 1167 C CA . LEU A 1 145 ? -0.247 -1.221 -11.655 1.00 98.19 145 LEU A CA 1
ATOM 1168 C C . LEU A 1 145 ? -1.405 -2.060 -12.207 1.00 98.19 145 LEU A C 1
ATOM 1170 O O . LEU A 1 145 ? -1.226 -2.827 -13.152 1.00 98.19 145 LEU A O 1
ATOM 1174 N N . VAL A 1 146 ? -2.591 -1.939 -11.608 1.00 97.12 146 VAL A N 1
ATOM 1175 C CA . VAL A 1 146 ? -3.740 -2.801 -11.915 1.00 97.12 146 VAL A CA 1
ATOM 1176 C C . VAL A 1 146 ? -4.578 -2.248 -13.059 1.00 97.12 146 VAL A C 1
ATOM 1178 O O . VAL A 1 146 ? -5.089 -3.029 -13.858 1.00 97.12 146 VAL A O 1
ATOM 1181 N N . TYR A 1 147 ? -4.736 -0.931 -13.172 1.00 97.00 147 TYR A N 1
ATOM 1182 C CA . TYR A 1 147 ? -5.645 -0.313 -14.141 1.00 97.00 147 TYR A CA 1
ATOM 1183 C C . TYR A 1 147 ? -4.951 0.588 -15.161 1.00 97.00 147 TYR A C 1
ATOM 1185 O O . TYR A 1 147 ? -5.626 1.050 -16.075 1.00 97.00 147 TYR A O 1
ATOM 1193 N N . GLY A 1 148 ? -3.651 0.860 -15.021 1.00 97.56 148 GLY A N 1
ATOM 1194 C CA . GLY A 1 148 ? -2.940 1.752 -15.938 1.00 97.56 148 GLY A CA 1
ATOM 1195 C C . GLY A 1 148 ? -3.390 3.211 -15.859 1.00 97.56 148 GLY A C 1
ATOM 1196 O O . GLY A 1 148 ? -3.221 3.955 -16.819 1.00 97.56 148 GLY A O 1
ATOM 1197 N N . LYS A 1 149 ? -3.991 3.633 -14.736 1.00 97.56 149 LYS A N 1
ATOM 1198 C CA . LYS A 1 149 ? -4.514 4.995 -14.549 1.00 97.56 149 LYS A CA 1
ATOM 1199 C C . LYS A 1 149 ? -4.266 5.530 -13.142 1.00 97.56 149 LYS A C 1
ATOM 1201 O O . LYS A 1 149 ? -4.210 4.760 -12.179 1.00 97.56 149 LYS A O 1
ATOM 1206 N N . GLY A 1 150 ? -4.166 6.853 -13.031 1.00 97.44 150 GLY A N 1
ATOM 1207 C CA . GLY A 1 150 ? -4.102 7.537 -11.740 1.00 97.44 150 GLY A CA 1
ATOM 1208 C C . GLY A 1 150 ? -5.414 7.440 -10.954 1.00 97.44 150 GLY A C 1
ATOM 1209 O O . GLY A 1 150 ? -6.470 7.153 -11.525 1.00 97.44 150 GLY A O 1
ATOM 1210 N N . LEU A 1 151 ? -5.337 7.666 -9.641 1.00 97.38 151 LEU A N 1
ATOM 1211 C CA . LEU A 1 151 ? -6.462 7.549 -8.707 1.00 97.38 151 LEU A CA 1
ATOM 1212 C C . LEU A 1 151 ? -6.742 8.852 -7.951 1.00 97.38 151 LEU A C 1
ATOM 1214 O O . LEU A 1 151 ? -7.900 9.241 -7.809 1.00 97.38 151 LEU A O 1
ATOM 1218 N N . LEU A 1 152 ? -5.706 9.503 -7.425 1.00 96.38 152 LEU A N 1
ATOM 1219 C CA . LEU A 1 152 ? -5.831 10.639 -6.516 1.00 96.38 152 LEU A CA 1
ATOM 1220 C C . LEU A 1 152 ? -5.400 11.945 -7.186 1.00 96.38 152 LEU A C 1
ATOM 1222 O O . LEU A 1 152 ? -4.323 12.046 -7.770 1.00 96.38 152 LEU A O 1
ATOM 1226 N N . GLU A 1 153 ? -6.199 12.993 -6.981 1.00 95.19 153 GLU A N 1
ATOM 1227 C CA . GLU A 1 153 ? -5.949 14.345 -7.505 1.00 95.19 153 GLU A CA 1
ATOM 1228 C C . GLU A 1 153 ? -4.571 14.901 -7.105 1.00 95.19 153 GLU A C 1
ATOM 1230 O O . GLU A 1 153 ? -3.928 15.610 -7.878 1.00 95.19 153 GLU A O 1
ATOM 1235 N N . SER A 1 154 ? -4.072 14.534 -5.918 1.00 94.00 154 SER A N 1
ATOM 1236 C CA . SER A 1 154 ? -2.742 14.926 -5.434 1.00 94.00 154 SER A CA 1
ATOM 1237 C C . SER A 1 154 ? -1.597 14.430 -6.316 1.00 94.00 154 SER A C 1
ATOM 1239 O O . SER A 1 154 ? -0.506 14.990 -6.243 1.00 94.00 154 SER A O 1
ATOM 1241 N N . TYR A 1 155 ? -1.832 13.404 -7.140 1.00 96.19 155 TYR A N 1
ATOM 1242 C CA . TYR A 1 155 ? -0.824 12.815 -8.017 1.00 96.19 155 TYR A CA 1
ATOM 1243 C C . TYR A 1 155 ? -1.101 13.024 -9.510 1.00 96.19 155 TYR A C 1
ATOM 1245 O O . TYR A 1 155 ? -0.386 12.468 -10.341 1.00 96.19 155 TYR A O 1
ATOM 1253 N N . LYS A 1 156 ? -2.082 13.861 -9.874 1.00 96.25 156 LYS A N 1
ATOM 1254 C CA . LYS A 1 156 ? -2.483 14.081 -11.277 1.00 96.25 156 LYS A CA 1
ATOM 1255 C C . LYS A 1 156 ? -1.363 14.601 -12.185 1.00 96.25 156 LYS A C 1
ATOM 1257 O O . LYS A 1 156 ? -1.378 14.344 -13.379 1.00 96.25 156 LYS A O 1
ATOM 1262 N N . ASN A 1 157 ? -0.405 15.335 -11.614 1.00 96.94 157 ASN A N 1
ATOM 1263 C CA . ASN A 1 157 ? 0.720 15.916 -12.351 1.00 96.94 157 ASN A CA 1
ATOM 1264 C C . ASN A 1 157 ? 1.857 14.905 -12.584 1.00 96.94 157 ASN A C 1
ATOM 1266 O O . ASN A 1 157 ? 2.828 15.227 -13.263 1.00 96.94 157 ASN A O 1
ATOM 1270 N N . TYR A 1 158 ? 1.761 13.703 -12.013 1.00 97.12 158 TYR A N 1
ATOM 1271 C CA . TYR A 1 158 ? 2.705 12.619 -12.249 1.00 97.12 158 TYR A CA 1
ATOM 1272 C C . TYR A 1 158 ? 2.120 11.670 -13.287 1.00 97.12 158 TYR A C 1
ATOM 1274 O O . TYR A 1 158 ? 1.162 10.948 -12.997 1.00 97.12 158 TYR A O 1
ATOM 1282 N N . ASN A 1 159 ? 2.710 11.653 -14.479 1.00 97.06 159 ASN A N 1
ATOM 1283 C CA . ASN A 1 159 ? 2.256 10.796 -15.569 1.00 97.06 159 ASN A CA 1
ATOM 1284 C C . ASN A 1 159 ? 2.324 9.314 -15.180 1.00 97.06 159 ASN A C 1
ATOM 1286 O O . ASN A 1 159 ? 3.262 8.871 -14.513 1.00 97.06 159 ASN A O 1
ATOM 1290 N N . VAL A 1 160 ? 1.333 8.542 -15.625 1.00 98.12 160 VAL A N 1
ATOM 1291 C CA . VAL A 1 160 ? 1.408 7.081 -15.568 1.00 98.12 160 VAL A CA 1
ATOM 1292 C C . VAL A 1 160 ? 2.375 6.625 -16.665 1.00 98.12 160 VAL A C 1
ATOM 1294 O O . VAL A 1 160 ? 2.192 7.033 -17.813 1.00 98.12 160 VAL A O 1
ATOM 1297 N N . PRO A 1 161 ? 3.404 5.816 -16.355 1.00 98.12 161 PRO A N 1
ATOM 1298 C CA . PRO A 1 161 ? 4.341 5.340 -17.365 1.00 98.12 161 PRO A CA 1
ATOM 1299 C C . PRO A 1 161 ? 3.636 4.576 -18.490 1.00 98.12 161 PRO A C 1
ATOM 1301 O O . PRO A 1 161 ? 2.783 3.735 -18.214 1.00 98.12 161 PRO A O 1
ATOM 1304 N N . GLU A 1 162 ? 4.039 4.810 -19.742 1.00 97.19 162 GLU A N 1
ATOM 1305 C CA . GLU A 1 162 ? 3.400 4.224 -20.935 1.00 97.19 162 GLU A CA 1
ATOM 1306 C C . GLU A 1 162 ? 3.294 2.700 -20.870 1.00 97.19 162 GLU A C 1
ATOM 1308 O O . GLU A 1 162 ? 2.273 2.126 -21.227 1.00 97.19 162 GLU A O 1
ATOM 1313 N N . TYR A 1 163 ? 4.312 2.033 -20.322 1.00 96.06 163 TYR A N 1
ATOM 1314 C CA . TYR A 1 163 ? 4.312 0.579 -20.179 1.00 96.06 163 TYR A CA 1
ATOM 1315 C C . TYR A 1 163 ? 3.259 0.047 -19.193 1.00 96.06 163 TYR A C 1
ATOM 1317 O O . TYR A 1 163 ? 3.069 -1.163 -19.125 1.00 96.06 163 TYR A O 1
ATOM 1325 N N . LEU A 1 164 ? 2.607 0.896 -18.397 1.00 96.81 164 LEU A N 1
ATOM 1326 C CA . LEU A 1 164 ? 1.496 0.510 -17.520 1.00 96.81 164 LEU A CA 1
ATOM 1327 C C . LEU A 1 164 ? 0.124 0.851 -18.109 1.00 96.81 164 LEU A C 1
ATOM 1329 O O . LEU A 1 164 ? -0.873 0.342 -17.599 1.00 96.81 164 LEU A O 1
ATOM 1333 N N . ILE A 1 165 ? 0.061 1.684 -19.150 1.00 94.06 165 ILE A N 1
ATOM 1334 C CA . ILE A 1 165 ? -1.196 2.050 -19.807 1.00 94.06 165 ILE A CA 1
ATOM 1335 C C . ILE A 1 165 ? -1.751 0.812 -20.525 1.00 94.06 165 ILE A C 1
ATOM 1337 O O . ILE A 1 165 ? -1.002 0.052 -21.139 1.00 94.06 165 ILE A O 1
ATOM 1341 N N . LYS A 1 166 ? -3.058 0.585 -20.374 1.00 84.44 166 LYS A N 1
ATOM 1342 C CA . LYS A 1 166 ? -3.787 -0.557 -20.936 1.00 84.44 166 LYS A CA 1
ATOM 1343 C C . LYS A 1 166 ? -4.584 -0.165 -22.166 1.00 84.44 166 LYS A C 1
ATOM 1345 O O . LYS A 1 166 ? -5.109 0.970 -22.167 1.00 84.44 166 LYS A O 1
#

pLDDT: mean 87.64, std 17.36, range [26.77, 98.62]

Secondary structure (DSSP, 8-state):
-----------------HHHH---HHHHH-TTSPPHHHHHHHHHHHHTT-S----EESSTHHHHHHHHHHHHHTT------S--EEHHHHHHHHHHHTTPPPPEETTEE---HHHHHHHTTPPPPPSSP-HHHHHHHHHHHHHHHHHSS---GGGTTSPPPGGG--

Organism: NCBI:txid662762

Radius of gyration: 17.54 Å; chains: 1; bounding box: 42×31×47 Å